Protein AF-A0A318L2I6-F1 (afdb_monomer)

pLDDT: mean 88.87, std 7.73, range [51.03, 94.94]

Radius of gyration: 11.63 Å; Cα contacts (8 Å, |Δi|>4): 43; chains: 1; bounding box: 37×21×24 Å

Organism: NCBI:txid1034346

Structure (mmCIF, N/CA/C/O backbone):
data_AF-A0A318L2I6-F1
#
_entry.id   AF-A0A318L2I6-F1
#
loop_
_atom_site.group_PDB
_atom_site.id
_atom_site.type_symbol
_atom_site.label_atom_id
_atom_site.label_alt_id
_atom_site.label_comp_id
_atom_site.label_asym_id
_atom_site.label_entity_id
_atom_site.label_seq_id
_atom_site.pdbx_PDB_ins_code
_atom_site.Cartn_x
_atom_site.Cartn_y
_atom_site.Cartn_z
_atom_site.occupancy
_atom_site.B_iso_or_equiv
_atom_site.auth_seq_id
_atom_site.auth_comp_id
_atom_site.auth_asym_id
_atom_site.auth_atom_id
_atom_site.pdbx_PDB_model_num
ATOM 1 N N . MET A 1 1 ? -23.804 -6.631 -3.602 1.00 51.03 1 MET A N 1
ATOM 2 C CA . MET A 1 1 ? -22.540 -5.962 -3.205 1.00 51.03 1 MET A CA 1
ATOM 3 C C . MET A 1 1 ? -21.411 -6.455 -4.103 1.00 51.03 1 MET A C 1
ATOM 5 O O . MET A 1 1 ? -21.302 -7.661 -4.295 1.00 51.03 1 MET A O 1
ATOM 9 N N . ARG A 1 2 ? -20.595 -5.567 -4.691 1.00 60.28 2 ARG A N 1
ATOM 10 C CA . ARG A 1 2 ? -19.380 -5.997 -5.413 1.00 60.28 2 ARG A CA 1
ATOM 11 C C . ARG A 1 2 ? -18.406 -6.596 -4.394 1.00 60.28 2 ARG A C 1
ATOM 13 O O . ARG A 1 2 ? -18.083 -5.929 -3.418 1.00 60.28 2 ARG A O 1
ATOM 20 N N . LYS A 1 3 ? -17.950 -7.834 -4.606 1.00 70.44 3 LYS A N 1
ATOM 21 C CA . LYS A 1 3 ? -16.896 -8.436 -3.775 1.00 70.44 3 LYS A CA 1
ATOM 22 C C . LYS A 1 3 ? -15.606 -7.627 -3.954 1.00 70.44 3 LYS A C 1
ATOM 24 O O . LYS A 1 3 ? -15.132 -7.472 -5.081 1.00 70.44 3 LYS A O 1
ATOM 29 N N . ILE A 1 4 ? -15.055 -7.100 -2.863 1.00 75.62 4 ILE A N 1
ATOM 30 C CA . ILE A 1 4 ? -13.737 -6.459 -2.870 1.00 75.62 4 ILE A CA 1
ATOM 31 C C . ILE A 1 4 ? -12.702 -7.574 -3.040 1.00 75.62 4 ILE A C 1
ATOM 33 O O . ILE A 1 4 ? -12.651 -8.506 -2.245 1.00 75.62 4 ILE A O 1
ATOM 37 N N . LYS A 1 5 ? -11.909 -7.515 -4.116 1.00 81.50 5 LYS A N 1
ATOM 38 C CA . LYS A 1 5 ? -10.769 -8.427 -4.302 1.00 81.50 5 LYS A CA 1
ATOM 39 C C . LYS A 1 5 ? -9.692 -8.124 -3.264 1.00 81.50 5 LYS A C 1
ATOM 41 O O . LYS A 1 5 ? -9.440 -6.934 -3.030 1.00 81.50 5 LYS A O 1
ATOM 46 N N . ARG A 1 6 ? -9.040 -9.157 -2.722 1.00 83.50 6 ARG A N 1
ATOM 47 C CA . ARG A 1 6 ? -7.940 -8.979 -1.766 1.00 83.50 6 ARG A CA 1
ATOM 48 C C . ARG A 1 6 ? -6.771 -8.257 -2.417 1.00 83.50 6 ARG A C 1
ATOM 50 O O . ARG A 1 6 ? -6.624 -8.298 -3.643 1.00 83.50 6 ARG A O 1
ATOM 57 N N . PHE A 1 7 ? -5.935 -7.602 -1.618 1.00 86.69 7 PHE A N 1
ATOM 58 C CA . PHE A 1 7 ? -4.760 -6.900 -2.136 1.00 86.69 7 PHE A CA 1
ATOM 59 C C . PHE A 1 7 ? -3.829 -7.843 -2.909 1.00 86.69 7 PHE A C 1
ATOM 61 O O . PHE A 1 7 ? -3.333 -7.456 -3.957 1.00 86.69 7 PHE A O 1
ATOM 68 N N . ALA A 1 8 ? -3.650 -9.090 -2.462 1.00 83.38 8 ALA A N 1
ATOM 69 C CA . ALA A 1 8 ? -2.838 -10.086 -3.171 1.00 83.38 8 ALA A CA 1
ATOM 70 C C . ALA A 1 8 ? -3.405 -10.468 -4.556 1.00 83.38 8 ALA A C 1
ATOM 72 O O . ALA A 1 8 ? -2.636 -10.661 -5.495 1.00 83.38 8 ALA A O 1
ATOM 73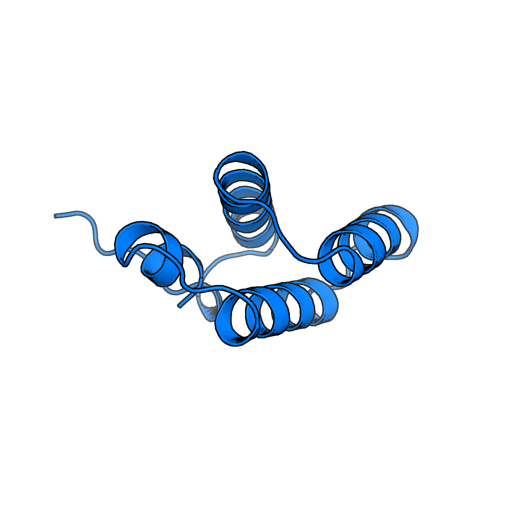 N N . ASP A 1 9 ? -4.735 -10.492 -4.701 1.00 85.94 9 ASP A N 1
ATOM 74 C CA . ASP A 1 9 ? -5.445 -10.976 -5.899 1.00 85.94 9 ASP A CA 1
ATOM 75 C C . ASP A 1 9 ? -5.512 -9.945 -7.041 1.00 85.94 9 ASP A C 1
ATOM 77 O O . ASP A 1 9 ? -6.054 -10.218 -8.118 1.00 85.94 9 ASP A O 1
ATOM 81 N N . VAL A 1 10 ? -5.058 -8.713 -6.801 1.00 86.94 10 VAL A N 1
ATOM 82 C CA . VAL A 1 10 ? -5.121 -7.627 -7.784 1.00 86.94 10 VAL A CA 1
ATOM 83 C C . VAL A 1 10 ? -3.771 -7.393 -8.457 1.00 86.94 10 VAL A C 1
ATOM 85 O O . VAL A 1 10 ? -2.715 -7.655 -7.894 1.00 86.94 10 VAL A O 1
ATOM 88 N N . ASN A 1 11 ? -3.803 -6.861 -9.680 1.00 92.31 11 ASN A N 1
ATOM 89 C CA . ASN A 1 11 ? -2.580 -6.493 -10.386 1.00 92.31 11 ASN A CA 1
ATOM 90 C C . ASN A 1 11 ? -1.860 -5.311 -9.714 1.00 92.31 11 ASN A C 1
ATOM 92 O O . ASN A 1 11 ? -2.453 -4.516 -8.977 1.00 92.31 11 ASN A O 1
ATOM 96 N N . GLN A 1 12 ? -0.580 -5.162 -10.033 1.00 91.81 12 GLN A N 1
ATOM 97 C CA . GLN A 1 12 ? 0.298 -4.150 -9.457 1.00 91.81 12 GLN A CA 1
ATOM 98 C C . GLN A 1 12 ? -0.240 -2.713 -9.580 1.00 91.81 12 GLN A C 1
ATOM 100 O O . GLN A 1 12 ? -0.228 -1.952 -8.613 1.00 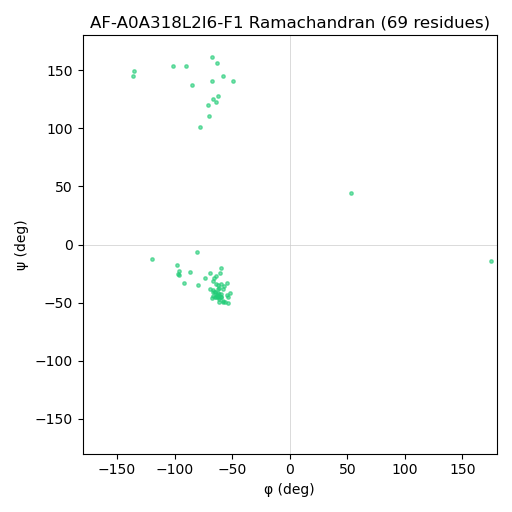91.81 12 GLN A O 1
ATOM 105 N N . ALA A 1 13 ? -0.780 -2.327 -10.739 1.00 92.06 13 ALA A N 1
ATOM 106 C CA . ALA A 1 13 ? -1.331 -0.983 -10.931 1.00 92.06 13 ALA A CA 1
ATOM 107 C C . ALA A 1 13 ? -2.519 -0.703 -9.991 1.00 92.06 13 ALA A C 1
ATOM 109 O O . ALA A 1 13 ? -2.665 0.405 -9.469 1.00 92.06 13 ALA A O 1
ATOM 110 N N . ALA A 1 14 ? -3.369 -1.703 -9.748 1.00 92.50 14 ALA A N 1
ATOM 111 C CA . ALA A 1 14 ? -4.463 -1.592 -8.792 1.00 92.50 14 ALA A CA 1
ATOM 112 C C . ALA A 1 14 ? -3.961 -1.524 -7.340 1.00 92.50 14 ALA A C 1
ATOM 114 O O . ALA A 1 14 ? -4.496 -0.720 -6.574 1.00 92.50 14 ALA A O 1
ATOM 115 N N . LYS A 1 15 ? -2.918 -2.287 -6.983 1.00 94.19 15 LYS A N 1
ATOM 116 C CA . LYS A 1 15 ? -2.247 -2.213 -5.669 1.00 94.19 15 LYS A CA 1
ATOM 117 C C . LYS A 1 15 ? -1.754 -0.797 -5.372 1.00 94.19 15 LYS A C 1
ATOM 119 O O . LYS A 1 15 ? -2.100 -0.229 -4.338 1.00 94.19 15 LYS A O 1
ATOM 124 N N . VAL A 1 16 ? -1.041 -0.190 -6.323 1.00 94.38 16 VAL A N 1
ATOM 125 C CA . VAL A 1 16 ? -0.543 1.194 -6.215 1.00 94.38 16 VAL A CA 1
ATOM 126 C C . VAL A 1 16 ? -1.686 2.189 -6.029 1.00 94.38 16 VAL A C 1
ATOM 128 O O . VAL A 1 16 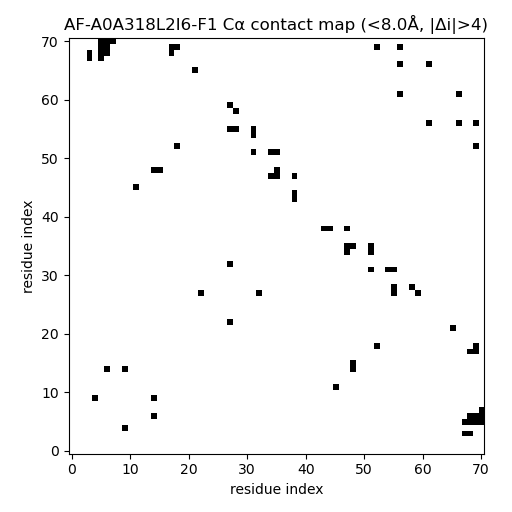? -1.610 3.054 -5.161 1.00 94.38 16 VAL A O 1
ATOM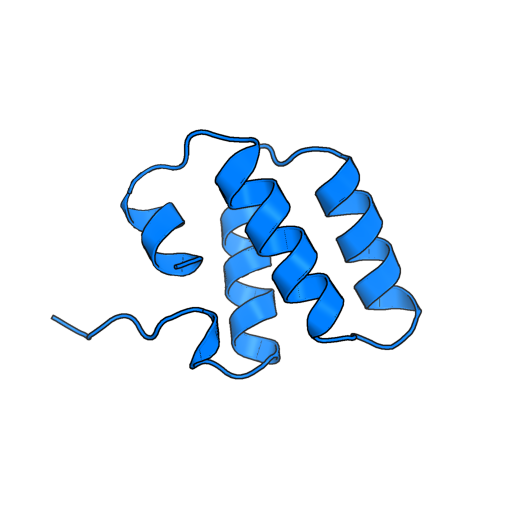 131 N N . ARG A 1 17 ? -2.774 2.065 -6.803 1.00 93.50 17 ARG A N 1
ATOM 132 C CA . ARG A 1 17 ? -3.939 2.956 -6.655 1.00 93.50 17 ARG A CA 1
ATOM 133 C C . ARG A 1 17 ? -4.555 2.878 -5.259 1.00 93.50 17 ARG A C 1
ATOM 135 O O . ARG A 1 17 ? -4.874 3.921 -4.697 1.00 93.50 17 ARG A O 1
ATOM 142 N N . ARG A 1 18 ? -4.695 1.674 -4.694 1.00 92.31 18 ARG A N 1
ATOM 143 C CA . ARG A 1 18 ? -5.230 1.492 -3.335 1.00 92.31 18 ARG A CA 1
ATOM 144 C C . ARG A 1 18 ? -4.300 2.068 -2.270 1.00 92.31 18 ARG A C 1
ATOM 146 O O . ARG A 1 18 ? -4.780 2.784 -1.399 1.00 92.31 18 ARG A O 1
ATOM 153 N N . LEU A 1 19 ? -2.992 1.817 -2.376 1.00 93.56 19 LEU A N 1
ATOM 154 C CA . LEU A 1 19 ? -1.995 2.409 -1.476 1.00 93.56 19 LEU A CA 1
ATOM 155 C C . LEU A 1 19 ? -2.056 3.940 -1.518 1.00 93.56 19 LEU A C 1
ATOM 157 O O . LEU A 1 19 ? -2.213 4.570 -0.479 1.00 93.56 19 LEU A O 1
ATOM 161 N N . ASN A 1 20 ? -2.056 4.532 -2.714 1.00 93.69 20 ASN A N 1
ATOM 162 C CA . ASN A 1 20 ? -2.152 5.983 -2.881 1.00 93.69 20 ASN A CA 1
ATOM 163 C C . ASN A 1 20 ? -3.451 6.565 -2.328 1.00 93.69 20 ASN A C 1
ATOM 165 O O . ASN A 1 20 ? -3.446 7.662 -1.779 1.00 93.69 20 ASN A O 1
ATOM 169 N N . GLN A 1 21 ? -4.570 5.855 -2.479 1.00 92.56 21 GLN A N 1
ATOM 170 C CA . GLN A 1 21 ? -5.837 6.285 -1.901 1.00 92.56 21 GLN A CA 1
ATOM 171 C C . GLN A 1 21 ? -5.758 6.316 -0.372 1.00 92.56 21 GLN A C 1
ATOM 173 O O . GLN A 1 21 ? -6.182 7.294 0.231 1.00 92.56 21 GLN A O 1
ATOM 178 N N . ILE A 1 22 ? -5.172 5.296 0.251 1.00 91.38 22 ILE A N 1
ATOM 179 C CA . ILE A 1 22 ? -5.029 5.232 1.711 1.00 91.38 22 ILE A CA 1
ATOM 180 C C . ILE A 1 22 ? -4.074 6.309 2.213 1.00 91.38 22 ILE A C 1
ATOM 182 O O . ILE A 1 22 ? -4.435 7.050 3.116 1.00 91.38 22 ILE A O 1
ATOM 186 N N . MET A 1 23 ? -2.917 6.478 1.572 1.00 91.50 23 MET A N 1
ATOM 187 C CA . MET A 1 23 ? -1.940 7.517 1.925 1.00 91.50 23 MET A CA 1
ATOM 188 C C . MET A 1 23 ? -2.496 8.949 1.829 1.00 91.50 23 MET A C 1
ATOM 190 O O . MET A 1 23 ? -1.933 9.860 2.422 1.00 91.50 23 MET A O 1
ATOM 194 N N . ARG A 1 24 ? -3.590 9.165 1.083 1.00 92.12 24 ARG A N 1
ATOM 195 C CA . ARG A 1 24 ? -4.307 10.452 1.027 1.00 92.12 24 ARG A CA 1
ATOM 196 C C . ARG A 1 24 ? -5.355 10.617 2.125 1.00 92.12 24 ARG A C 1
ATOM 198 O O . ARG A 1 24 ? -5.750 11.741 2.405 1.00 92.12 24 ARG A O 1
ATOM 205 N N . LEU A 1 25 ? -5.857 9.513 2.671 1.00 91.06 2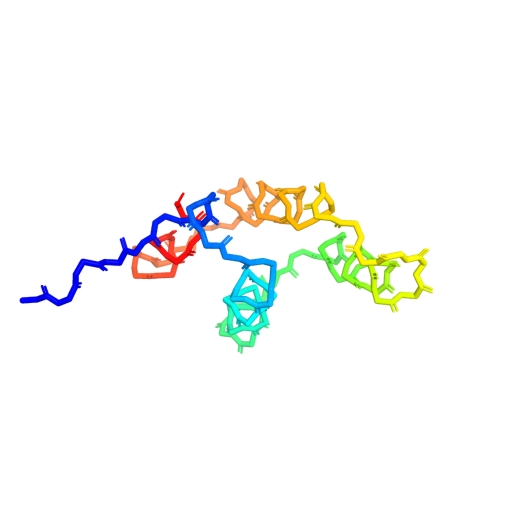5 LEU A N 1
ATOM 206 C CA . LEU A 1 25 ? -6.942 9.499 3.653 1.00 91.06 25 LEU A CA 1
ATOM 207 C C . LEU A 1 25 ? -6.429 9.413 5.090 1.00 91.06 25 LEU A C 1
ATOM 209 O O . LEU A 1 25 ? -7.130 9.840 6.002 1.00 91.06 25 LEU A O 1
ATOM 213 N N . VAL A 1 26 ? -5.235 8.856 5.295 1.00 89.31 26 VAL A N 1
ATOM 214 C CA . VAL A 1 26 ? -4.621 8.703 6.615 1.00 89.31 26 VAL A CA 1
ATOM 215 C C . VAL A 1 26 ? -3.153 9.102 6.585 1.00 89.31 26 VAL A C 1
ATOM 217 O O . VAL A 1 26 ? -2.457 8.903 5.588 1.00 89.31 26 VAL A O 1
ATOM 220 N N . THR A 1 27 ? -2.666 9.609 7.715 1.00 91.12 27 THR A N 1
ATOM 221 C CA . THR A 1 27 ? -1.237 9.837 7.926 1.00 91.12 27 THR A CA 1
ATOM 222 C C . THR A 1 27 ? -0.536 8.490 8.062 1.00 91.12 27 THR A C 1
ATOM 224 O O . THR A 1 27 ? -0.735 7.769 9.039 1.00 91.12 27 THR A O 1
ATOM 227 N N . VAL A 1 28 ? 0.273 8.130 7.065 1.00 91.06 28 VAL A N 1
ATOM 228 C CA . VAL A 1 28 ? 1.105 6.921 7.100 1.00 91.06 28 VAL A CA 1
ATOM 229 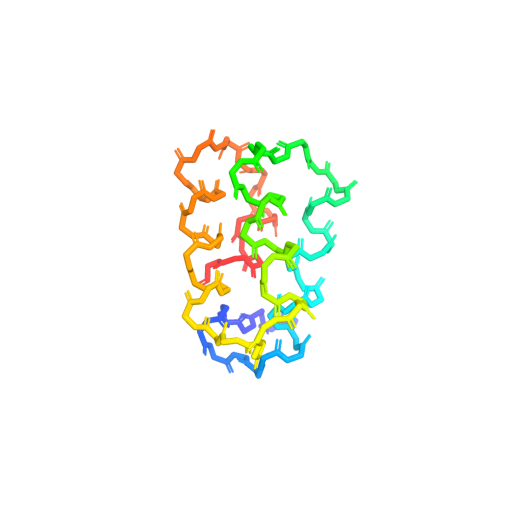C C . VAL A 1 28 ? 2.482 7.223 7.704 1.00 91.06 28 VAL A C 1
ATOM 231 O O . VAL A 1 28 ? 2.958 8.351 7.580 1.00 91.06 28 VAL A O 1
ATOM 234 N N . PRO A 1 29 ? 3.162 6.234 8.309 1.00 93.38 29 PRO A N 1
ATOM 235 C CA . PRO A 1 29 ? 4.525 6.416 8.805 1.00 93.38 29 PRO A CA 1
ATOM 236 C C . PRO A 1 29 ? 5.505 6.843 7.703 1.00 93.38 29 PRO A C 1
ATOM 238 O O . PRO A 1 29 ? 5.442 6.325 6.586 1.00 93.38 29 PRO A O 1
ATOM 241 N N . ASP A 1 30 ? 6.492 7.678 8.038 1.00 93.88 30 ASP A N 1
ATOM 242 C CA . ASP A 1 30 ? 7.495 8.184 7.081 1.00 93.88 30 ASP A CA 1
ATOM 243 C C . ASP A 1 30 ? 8.234 7.076 6.325 1.00 93.88 30 ASP A C 1
ATOM 245 O O . ASP A 1 30 ? 8.536 7.205 5.137 1.00 93.88 30 ASP A O 1
ATOM 249 N N . LYS A 1 31 ? 8.454 5.930 6.980 1.00 94.56 31 LYS A N 1
ATOM 250 C CA . LYS A 1 31 ? 9.064 4.750 6.357 1.00 94.56 31 LYS A CA 1
ATOM 251 C C . LYS A 1 31 ? 8.285 4.276 5.122 1.00 94.56 31 LYS A C 1
ATOM 253 O O . LYS A 1 31 ? 8.900 3.858 4.145 1.00 94.56 31 LYS A O 1
ATOM 258 N N . VAL A 1 32 ? 6.953 4.377 5.134 1.00 94.75 32 VAL A N 1
ATOM 259 C CA . VAL A 1 32 ? 6.097 4.047 3.981 1.00 94.75 32 VAL A CA 1
ATOM 260 C C . VAL A 1 32 ? 6.366 5.012 2.828 1.00 94.75 32 VAL A C 1
ATOM 262 O O . VAL A 1 32 ? 6.566 4.566 1.701 1.00 94.75 32 VAL A O 1
ATOM 265 N N . ASN A 1 33 ? 6.456 6.316 3.106 1.00 93.56 33 ASN A N 1
ATOM 266 C CA . ASN A 1 33 ? 6.771 7.335 2.099 1.00 93.56 33 ASN A CA 1
ATOM 267 C C . ASN A 1 33 ? 8.163 7.123 1.488 1.00 93.56 33 ASN A C 1
ATOM 269 O O . ASN A 1 33 ? 8.331 7.222 0.271 1.00 93.56 33 ASN A O 1
ATOM 273 N N . MET A 1 34 ? 9.158 6.775 2.309 1.00 94.75 34 MET A N 1
ATOM 274 C CA . MET A 1 34 ? 10.506 6.457 1.826 1.00 94.75 34 MET A CA 1
ATOM 275 C C . MET A 1 34 ? 10.496 5.254 0.877 1.00 94.75 34 MET A C 1
ATOM 277 O O . MET A 1 34 ? 11.065 5.329 -0.214 1.00 94.75 34 MET A O 1
ATOM 281 N N . ILE A 1 35 ? 9.812 4.168 1.255 1.00 94.94 35 ILE A N 1
ATOM 282 C CA . ILE A 1 35 ? 9.702 2.966 0.416 1.00 94.94 35 ILE A CA 1
ATOM 283 C C . ILE A 1 35 ? 8.930 3.276 -0.872 1.00 94.94 35 ILE A C 1
ATOM 285 O O . ILE A 1 35 ? 9.350 2.845 -1.945 1.00 94.94 35 ILE A O 1
ATOM 289 N N . TYR A 1 36 ? 7.857 4.068 -0.802 1.00 94.50 36 TYR A N 1
ATOM 290 C CA . TYR A 1 36 ? 7.083 4.480 -1.975 1.00 94.50 36 TYR A CA 1
ATOM 291 C C . TYR A 1 36 ? 7.929 5.294 -2.965 1.00 94.50 36 TYR A C 1
ATOM 293 O O . TYR A 1 36 ? 7.901 5.059 -4.176 1.00 94.50 36 TYR A O 1
ATOM 301 N N . ASN A 1 37 ? 8.745 6.218 -2.456 1.00 93.50 37 ASN A N 1
ATOM 302 C CA . ASN A 1 37 ? 9.672 6.995 -3.274 1.00 93.50 37 ASN A CA 1
ATOM 303 C C . ASN A 1 37 ? 10.751 6.114 -3.915 1.00 93.50 37 ASN A C 1
ATOM 305 O O . ASN A 1 37 ? 11.066 6.298 -5.091 1.00 93.50 37 ASN A O 1
ATOM 309 N N . TYR A 1 38 ? 11.287 5.138 -3.178 1.00 94.50 38 TYR A N 1
ATOM 310 C CA . TYR A 1 38 ? 12.243 4.171 -3.719 1.00 94.50 38 TYR A CA 1
ATOM 311 C C . TYR A 1 38 ? 11.611 3.290 -4.809 1.00 94.50 38 TYR A C 1
ATOM 313 O O . TYR A 1 38 ? 12.183 3.145 -5.891 1.00 94.50 38 TYR A O 1
ATOM 321 N N . TYR A 1 39 ? 10.399 2.781 -4.564 1.00 94.44 39 TYR A N 1
ATOM 322 C CA . TYR A 1 39 ? 9.602 2.012 -5.522 1.00 94.44 39 TYR A CA 1
ATOM 323 C C . TYR A 1 39 ? 9.424 2.764 -6.849 1.00 94.44 39 TYR A C 1
ATOM 325 O O . TYR A 1 39 ? 9.636 2.189 -7.919 1.00 94.44 39 TYR A O 1
ATOM 333 N N . ASN A 1 40 ? 9.099 4.060 -6.791 1.00 92.19 40 ASN A N 1
ATOM 334 C CA . ASN A 1 40 ? 8.902 4.881 -7.989 1.00 92.19 40 ASN A CA 1
ATOM 335 C C . ASN A 1 40 ? 10.193 5.155 -8.771 1.00 92.19 40 ASN A C 1
ATOM 337 O O . ASN A 1 40 ? 10.111 5.418 -9.970 1.00 92.19 40 ASN A O 1
ATOM 341 N N . LYS A 1 41 ? 11.360 5.1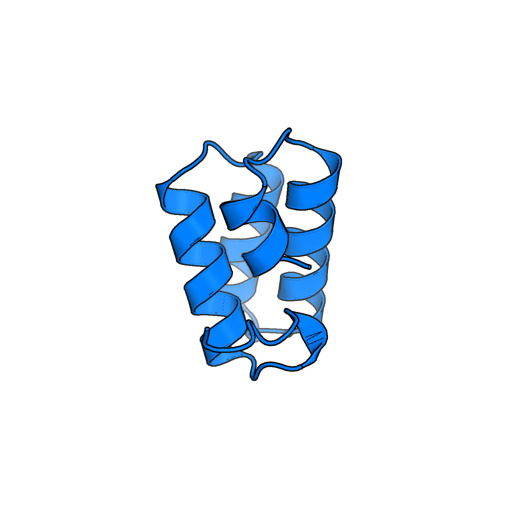05 -8.116 1.00 92.19 41 LYS A N 1
ATOM 342 C CA . LYS A 1 41 ? 12.652 5.438 -8.730 1.00 92.19 41 LYS A CA 1
ATOM 343 C C . LYS A 1 41 ? 13.388 4.239 -9.329 1.00 92.19 41 LYS A C 1
ATOM 345 O O . LYS A 1 41 ? 14.084 4.437 -10.315 1.00 92.19 41 LYS A O 1
ATOM 350 N N . ASN A 1 42 ? 13.263 3.033 -8.761 1.00 78.50 42 ASN A N 1
ATOM 351 C CA . ASN A 1 42 ? 14.291 2.002 -8.984 1.00 78.50 42 ASN A CA 1
ATOM 352 C C . ASN A 1 42 ? 13.860 0.691 -9.655 1.00 78.50 42 ASN A C 1
ATOM 354 O O . ASN A 1 42 ? 14.743 -0.053 -10.058 1.00 78.50 42 ASN A O 1
ATOM 358 N N . SER A 1 43 ? 12.567 0.390 -9.809 1.00 77.19 43 SER A N 1
ATOM 359 C CA . SER A 1 43 ? 12.127 -0.850 -10.500 1.00 77.19 43 SER A CA 1
ATOM 360 C C . SER A 1 43 ? 10.622 -1.086 -10.465 1.00 77.19 43 SER A C 1
ATOM 362 O O . SER A 1 43 ? 10.123 -1.937 -11.198 1.00 77.19 43 SER A O 1
ATOM 364 N N . LYS A 1 44 ? 9.888 -0.364 -9.607 1.00 88.62 44 LYS A N 1
ATOM 365 C CA . LYS A 1 44 ? 8.501 -0.685 -9.272 1.00 88.62 44 LYS A CA 1
ATOM 366 C C . LYS A 1 44 ? 8.354 -2.143 -8.810 1.00 88.62 44 LYS A C 1
ATOM 368 O O . LYS A 1 44 ? 7.438 -2.835 -9.232 1.00 88.62 44 LYS A O 1
ATOM 373 N N . ASP A 1 45 ? 9.249 -2.616 -7.947 1.00 91.25 45 ASP A N 1
ATOM 374 C CA . ASP A 1 45 ? 9.165 -3.969 -7.393 1.00 91.25 45 ASP A CA 1
ATOM 375 C C . ASP A 1 45 ? 7.877 -4.164 -6.569 1.00 91.25 45 ASP A C 1
ATOM 377 O O . ASP A 1 45 ? 7.557 -3.389 -5.663 1.00 91.25 45 ASP A O 1
ATOM 381 N N . GLU A 1 46 ? 7.125 -5.21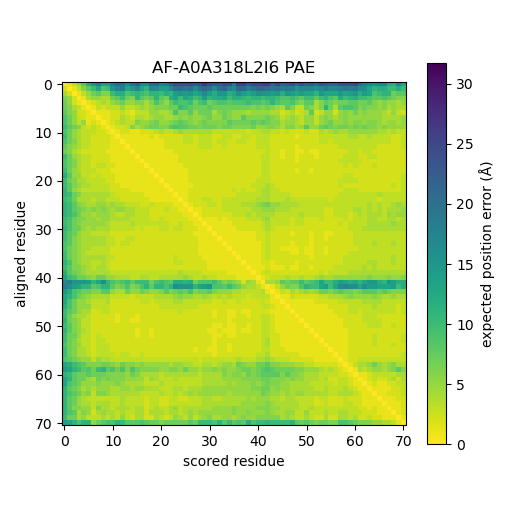4 -6.886 1.00 91.12 46 GLU A N 1
ATOM 382 C CA . GLU A 1 46 ? 5.886 -5.563 -6.204 1.00 91.12 46 GLU A CA 1
ATOM 383 C C . GLU A 1 46 ? 6.107 -5.971 -4.737 1.00 91.12 46 GLU A C 1
ATOM 385 O O . GLU A 1 46 ? 5.242 -5.701 -3.897 1.00 91.12 46 GLU A O 1
ATOM 390 N N . GLN A 1 47 ? 7.270 -6.529 -4.382 1.00 92.50 47 GLN A N 1
ATOM 391 C CA . GLN A 1 47 ? 7.603 -6.858 -2.990 1.00 92.50 47 GLN A CA 1
ATOM 392 C C . GLN A 1 47 ? 7.580 -5.618 -2.088 1.00 92.50 47 GLN A C 1
ATOM 394 O O . GLN A 1 47 ? 7.128 -5.682 -0.942 1.00 92.50 47 GLN A O 1
ATOM 399 N N . LEU A 1 48 ? 7.967 -4.457 -2.622 1.00 94.31 48 LEU A N 1
ATOM 400 C CA . LEU A 1 48 ? 7.906 -3.189 -1.894 1.00 94.31 48 LEU A CA 1
ATOM 401 C C . LEU A 1 48 ? 6.460 -2.758 -1.613 1.00 94.31 48 LEU A C 1
ATOM 403 O O . LEU A 1 48 ? 6.195 -2.155 -0.573 1.00 94.31 48 LEU A O 1
ATOM 407 N N . LEU A 1 49 ? 5.510 -3.096 -2.494 1.00 94.62 49 LEU A N 1
ATOM 408 C CA . LEU A 1 49 ? 4.084 -2.834 -2.260 1.00 94.62 49 LEU A CA 1
ATOM 409 C C . LEU A 1 49 ? 3.551 -3.665 -1.091 1.00 94.62 49 LEU A C 1
ATOM 411 O O . LEU A 1 49 ? 2.805 -3.142 -0.260 1.00 94.62 49 LEU A O 1
ATOM 415 N N . TYR A 1 50 ? 3.959 -4.933 -0.996 1.00 94.56 50 TYR A N 1
ATOM 416 C CA . TYR A 1 50 ? 3.618 -5.785 0.145 1.00 94.56 50 TYR A CA 1
ATOM 417 C C . TYR A 1 50 ? 4.276 -5.302 1.439 1.00 94.56 50 TYR A C 1
ATOM 419 O O . TYR A 1 50 ? 3.619 -5.280 2.478 1.00 94.56 50 TYR A O 1
ATOM 427 N N . LEU A 1 51 ? 5.526 -4.838 1.383 1.00 94.81 51 LEU A N 1
ATOM 428 C CA . LEU A 1 51 ? 6.199 -4.266 2.548 1.00 94.81 51 LEU A CA 1
ATOM 429 C C . LEU A 1 51 ? 5.475 -3.011 3.063 1.00 94.81 51 LEU A C 1
ATOM 431 O O . LEU A 1 51 ? 5.234 -2.890 4.263 1.00 94.81 51 LEU A O 1
ATOM 435 N N . MET A 1 52 ? 5.083 -2.099 2.169 1.00 94.81 52 MET A N 1
ATOM 436 C CA . MET A 1 52 ? 4.301 -0.913 2.540 1.00 94.81 52 MET A CA 1
ATOM 437 C C . MET A 1 52 ? 2.949 -1.290 3.147 1.00 94.81 52 MET A C 1
ATOM 439 O O . MET A 1 52 ? 2.590 -0.758 4.195 1.00 94.81 52 MET A O 1
ATOM 443 N N . ARG A 1 53 ? 2.228 -2.237 2.532 1.00 94.50 53 ARG A N 1
ATOM 444 C CA . ARG A 1 53 ? 0.970 -2.785 3.064 1.00 94.50 53 ARG A CA 1
ATOM 445 C C . ARG A 1 53 ? 1.146 -3.295 4.496 1.00 94.50 53 ARG A C 1
ATOM 447 O O . ARG A 1 53 ? 0.357 -2.931 5.360 1.00 94.50 53 ARG A O 1
ATOM 454 N N . GLU A 1 54 ? 2.166 -4.113 4.749 1.00 94.25 54 GLU A N 1
ATOM 455 C CA . GLU A 1 54 ? 2.428 -4.683 6.077 1.00 94.25 54 GLU A CA 1
ATOM 456 C C . GLU A 1 54 ? 2.744 -3.616 7.122 1.00 94.25 54 GLU A C 1
ATOM 458 O O . GLU A 1 54 ? 2.227 -3.680 8.237 1.00 94.25 54 GLU A O 1
ATOM 463 N N . ILE A 1 5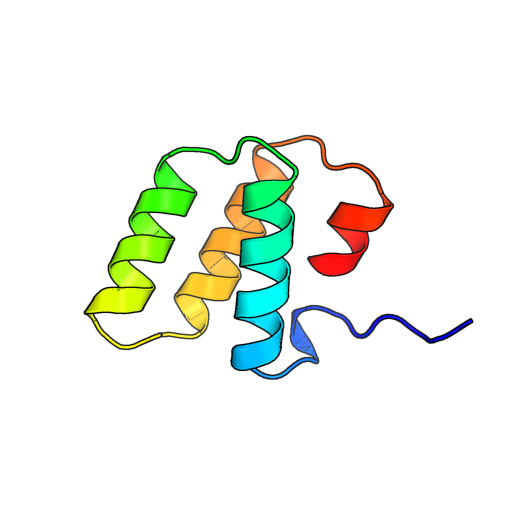5 ? 3.565 -2.624 6.766 1.00 93.81 55 ILE A N 1
ATOM 464 C CA . ILE A 1 55 ? 3.880 -1.509 7.666 1.00 93.81 55 ILE A CA 1
ATOM 465 C C . ILE A 1 55 ? 2.599 -0.747 8.001 1.00 93.81 55 ILE A C 1
ATOM 467 O O . ILE A 1 55 ? 2.306 -0.544 9.172 1.00 93.81 55 ILE A O 1
ATOM 471 N N . ILE A 1 56 ? 1.794 -0.385 7.000 1.00 93.06 56 ILE A N 1
ATOM 472 C CA . ILE A 1 56 ? 0.534 0.331 7.225 1.00 93.06 56 ILE A CA 1
ATOM 473 C C . ILE A 1 56 ? -0.398 -0.480 8.142 1.00 93.06 56 ILE A C 1
ATOM 475 O O . ILE A 1 56 ? -0.894 0.053 9.129 1.00 93.06 56 ILE A O 1
ATOM 479 N N . LEU A 1 57 ? -0.601 -1.771 7.860 1.00 91.62 57 LEU A N 1
ATOM 480 C CA . LEU A 1 57 ? -1.501 -2.627 8.643 1.00 91.62 57 LEU A CA 1
ATOM 481 C C . LEU A 1 57 ? -1.057 -2.826 10.100 1.00 91.62 57 LEU A C 1
ATOM 483 O O . LEU A 1 57 ? -1.904 -3.096 10.949 1.00 91.62 57 LEU A O 1
ATOM 487 N N . LYS A 1 58 ? 0.248 -2.735 10.386 1.00 90.81 58 LYS A N 1
ATOM 488 C CA . LYS A 1 58 ? 0.811 -2.933 11.733 1.00 90.81 58 LYS A CA 1
ATOM 489 C C . LYS A 1 58 ? 1.024 -1.634 12.502 1.00 90.81 58 LYS A C 1
ATOM 491 O O . LYS A 1 58 ? 1.071 -1.669 13.725 1.00 90.81 58 LYS A O 1
ATOM 496 N N . SER A 1 59 ? 1.212 -0.517 11.806 1.00 86.69 59 SER A N 1
ATOM 497 C CA . SER A 1 59 ? 1.629 0.745 12.424 1.00 86.69 59 SER A CA 1
ATOM 498 C C . SER A 1 59 ? 0.486 1.712 12.707 1.00 86.69 59 SER A C 1
ATOM 500 O O . SER A 1 59 ? 0.691 2.634 13.490 1.00 86.69 59 SER A O 1
ATOM 502 N N . ILE A 1 60 ? -0.683 1.543 12.084 1.00 85.94 60 ILE A N 1
ATOM 503 C CA . ILE A 1 60 ? -1.829 2.434 12.293 1.00 85.94 60 ILE A CA 1
ATOM 504 C C . ILE A 1 60 ? -3.138 1.659 12.442 1.00 85.94 60 ILE A C 1
ATOM 506 O O . ILE A 1 60 ? -3.366 0.644 11.781 1.00 85.94 60 ILE A O 1
ATOM 510 N N . GLU A 1 61 ? -4.028 2.171 13.289 1.00 86.75 61 GLU A N 1
ATOM 511 C CA . GLU A 1 61 ? -5.393 1.667 13.392 1.00 86.75 61 GLU A CA 1
ATOM 512 C C . GLU A 1 61 ? -6.218 2.212 12.220 1.00 86.75 61 GLU A C 1
ATOM 514 O O . GLU A 1 61 ? -6.608 3.378 12.178 1.00 86.75 61 GLU A O 1
ATOM 519 N N . LEU A 1 62 ? -6.420 1.367 11.207 1.00 87.00 62 LEU A N 1
ATOM 520 C CA . LEU A 1 62 ? -7.202 1.720 10.028 1.00 87.00 62 LEU A CA 1
ATOM 521 C C . LEU A 1 62 ? -8.700 1.488 10.260 1.00 87.00 62 LEU A C 1
ATOM 523 O O . LEU A 1 62 ? -9.081 0.403 10.711 1.00 87.00 62 LEU A O 1
ATOM 527 N N . PRO A 1 63 ? -9.561 2.421 9.815 1.00 88.38 63 PRO A N 1
ATOM 528 C CA . PRO A 1 63 ? -10.980 2.152 9.623 1.00 88.38 63 PRO A CA 1
ATOM 529 C C . PRO A 1 63 ? -11.206 0.863 8.816 1.00 88.38 63 PRO A C 1
ATOM 531 O O . PRO A 1 63 ? -10.484 0.598 7.849 1.00 88.38 63 PRO A O 1
ATOM 534 N N . ALA A 1 64 ? -12.217 0.070 9.185 1.00 86.88 64 ALA A N 1
ATOM 535 C CA . ALA A 1 64 ? -12.466 -1.257 8.606 1.00 86.88 64 ALA A CA 1
ATOM 536 C C . ALA A 1 64 ? -12.531 -1.247 7.066 1.00 86.88 64 ALA A C 1
ATOM 538 O O . ALA A 1 64 ? -11.910 -2.075 6.407 1.00 86.88 64 ALA A O 1
ATOM 539 N N . ASN A 1 65 ? -13.181 -0.238 6.485 1.00 85.25 65 ASN A N 1
ATOM 540 C CA . ASN A 1 65 ? -13.275 -0.051 5.037 1.00 85.25 65 ASN A CA 1
ATOM 541 C C . ASN A 1 65 ? -11.913 0.172 4.351 1.00 85.25 65 ASN A C 1
ATOM 543 O O . ASN A 1 65 ? -11.725 -0.274 3.221 1.00 85.25 65 ASN A O 1
ATOM 547 N N . LEU A 1 66 ? -10.967 0.860 5.001 1.00 87.00 66 LEU A N 1
ATOM 548 C CA . LEU A 1 66 ? -9.612 1.062 4.473 1.00 87.00 66 LEU A CA 1
ATOM 549 C C . LEU A 1 66 ? -8.739 -0.170 4.696 1.00 87.00 66 LEU A C 1
ATOM 551 O O . LEU A 1 66 ? -7.921 -0.514 3.841 1.00 87.00 66 LEU A O 1
ATOM 555 N N . LYS A 1 67 ? -8.947 -0.869 5.814 1.00 87.06 67 LYS A N 1
ATOM 556 C CA . LYS A 1 67 ? -8.297 -2.150 6.087 1.00 87.06 67 LYS A CA 1
ATOM 557 C C . LYS A 1 67 ? -8.656 -3.172 5.008 1.00 87.06 67 LYS A C 1
ATOM 559 O O . LYS A 1 67 ? -7.748 -3.765 4.437 1.00 87.06 67 LYS A O 1
ATOM 564 N N . ASP A 1 68 ? -9.926 -3.278 4.623 1.00 85.56 68 ASP A N 1
ATOM 565 C CA . ASP A 1 68 ? -10.399 -4.175 3.554 1.00 85.56 68 ASP A CA 1
ATOM 566 C C . ASP A 1 68 ? -9.772 -3.893 2.179 1.00 85.56 68 ASP A C 1
ATOM 568 O O . ASP A 1 68 ? -9.694 -4.773 1.322 1.00 85.56 68 ASP A O 1
ATOM 572 N N . MET A 1 69 ? -9.306 -2.666 1.937 1.00 83.75 69 MET A N 1
ATOM 573 C CA . MET A 1 69 ? -8.593 -2.340 0.702 1.00 83.75 69 MET A CA 1
ATOM 574 C C . MET A 1 69 ? -7.172 -2.915 0.680 1.00 83.75 69 MET A C 1
ATOM 576 O O . MET A 1 69 ? -6.645 -3.183 -0.410 1.00 83.75 69 MET A O 1
ATOM 580 N N . LEU A 1 70 ? -6.565 -3.082 1.857 1.00 84.19 70 LEU A N 1
ATOM 581 C CA . LEU A 1 70 ? -5.232 -3.648 2.041 1.00 84.19 70 LEU A CA 1
ATOM 582 C C . LEU A 1 70 ? -5.255 -5.133 2.378 1.00 84.19 70 LEU A C 1
ATOM 584 O O . LEU A 1 70 ? -4.249 -5.772 2.119 1.00 84.19 70 LEU A O 1
ATOM 588 N N . VAL A 1 71 ? -6.334 -5.703 2.916 1.00 78.00 71 VAL A N 1
ATOM 589 C CA . VAL A 1 71 ? -6.446 -7.154 3.171 1.00 78.00 71 VAL A CA 1
ATOM 590 C C . VAL A 1 71 ? -6.453 -7.922 1.856 1.00 78.00 71 VAL A C 1
ATOM 592 O O . VAL A 1 71 ? -5.589 -8.816 1.726 1.00 78.00 71 VAL A O 1
#

Foldseek 3Di:
DPDQDELVRDDLVLLVVLLVVVVVVDPADVVLVVLVVCCVPPPVDVVSSLVSLVSRVPPDDDDPVSVRSSD

Secondary structure (DSSP, 8-state):
-PPPPPSTTS-HHHHHHHHHHHHHHS---HHHHHHHHHHHHHT--HHHHHHHHHHHHHHS---HHHHHHH-

Sequence (71 aa):
MRKIKRFADVNQAAKVRRLNQIMRLVTVPDKVNMIYNYYNKNSKDEQLLYLMREIILKSIELPANLKDMLV

Solvent-accessible surface area (backbone atoms only — not comparable to full-atom values): 4355 Å² total; per-residue (Å²): 132,86,82,79,68,39,37,82,79,47,55,69,72,57,45,53,53,48,51,54,52,46,60,72,76,43,93,66,61,68,69,46,55,54,50,52,54,47,32,76,73,74,75,61,54,66,68,58,55,54,52,39,48,51,48,51,69,74,74,48,93,61,58,68,77,61,41,54,56,61,76

Mean predicted aligned error: 4.07 Å